Protein AF-A0A960QRV9-F1 (afdb_monomer_lite)

Structure (mmCIF, N/CA/C/O backbone):
data_AF-A0A960QRV9-F1
#
_entry.id   AF-A0A960QRV9-F1
#
loop_
_atom_site.group_PDB
_atom_site.id
_atom_site.type_symbol
_atom_site.label_atom_id
_atom_site.label_alt_id
_atom_site.label_comp_id
_atom_site.label_asym_id
_atom_site.label_entity_id
_atom_site.label_seq_id
_atom_site.pdbx_PDB_ins_code
_atom_site.Cartn_x
_atom_site.Cartn_y
_atom_site.Cartn_z
_atom_site.occupancy
_atom_site.B_iso_or_equiv
_atom_site.auth_seq_id
_atom_site.auth_comp_id
_atom_site.auth_asym_id
_atom_site.auth_atom_id
_atom_site.pdbx_PDB_model_num
ATOM 1 N N . MET A 1 1 ? 16.633 10.467 -52.572 1.00 43.75 1 MET A N 1
ATOM 2 C CA . MET A 1 1 ? 17.521 9.389 -52.076 1.00 43.75 1 MET A CA 1
ATOM 3 C C . MET A 1 1 ? 17.553 9.444 -50.550 1.00 43.75 1 MET A C 1
ATOM 5 O O . MET A 1 1 ? 18.108 10.389 -50.005 1.00 43.75 1 MET A O 1
ATOM 9 N N . ALA A 1 2 ? 16.896 8.513 -49.850 1.00 49.72 2 ALA A N 1
ATOM 10 C CA . ALA A 1 2 ? 16.871 8.499 -48.383 1.00 49.72 2 ALA A CA 1
ATOM 11 C C . ALA A 1 2 ? 18.185 7.909 -47.836 1.00 49.72 2 ALA A C 1
ATOM 13 O O . ALA A 1 2 ? 18.514 6.757 -48.122 1.00 49.72 2 ALA A O 1
ATOM 14 N N . LYS A 1 3 ? 18.953 8.702 -47.076 1.00 56.09 3 LYS A N 1
ATOM 15 C CA . LYS A 1 3 ? 20.180 8.250 -46.400 1.00 56.09 3 LYS A CA 1
ATOM 16 C C . LYS A 1 3 ? 19.810 7.200 -45.346 1.00 56.09 3 LYS A C 1
ATOM 18 O O . LYS A 1 3 ? 19.182 7.534 -44.344 1.00 56.09 3 LYS A O 1
ATOM 23 N N . LYS A 1 4 ? 20.197 5.939 -45.563 1.00 58.72 4 LYS A N 1
ATOM 24 C CA . LYS A 1 4 ? 20.105 4.897 -44.530 1.00 58.72 4 LYS A CA 1
ATOM 25 C C . LYS A 1 4 ? 21.054 5.272 -43.378 1.00 58.72 4 LYS A C 1
ATOM 27 O O . LYS A 1 4 ? 22.219 5.566 -43.654 1.00 58.72 4 LYS A O 1
ATOM 32 N N . PRO A 1 5 ? 20.594 5.302 -42.117 1.00 59.06 5 PRO A N 1
ATOM 33 C CA . PRO A 1 5 ? 21.483 5.535 -40.985 1.00 59.06 5 PRO A CA 1
ATOM 34 C C . PRO A 1 5 ? 22.507 4.396 -40.879 1.00 59.06 5 PRO A C 1
ATOM 36 O O . PRO A 1 5 ? 22.194 3.241 -41.170 1.00 59.06 5 PRO A O 1
ATOM 39 N N . SER A 1 6 ? 23.744 4.728 -40.500 1.00 71.12 6 SER A N 1
ATOM 40 C CA . SER A 1 6 ? 24.818 3.745 -40.337 1.00 71.12 6 SER A CA 1
ATOM 41 C C . SER A 1 6 ? 24.462 2.739 -39.238 1.00 71.12 6 SER A C 1
ATOM 43 O O . SER A 1 6 ? 23.872 3.111 -38.225 1.00 71.12 6 SER A O 1
ATOM 45 N N . MET A 1 7 ? 24.843 1.466 -39.405 1.00 63.81 7 MET A N 1
ATOM 46 C CA . MET A 1 7 ? 24.592 0.408 -38.406 1.00 63.81 7 MET A CA 1
ATOM 47 C C . MET A 1 7 ? 25.098 0.788 -37.003 1.00 63.81 7 MET A C 1
ATOM 49 O O . MET A 1 7 ? 24.467 0.470 -36.001 1.00 63.81 7 MET A O 1
ATOM 53 N N . MET A 1 8 ? 26.178 1.570 -36.940 1.00 61.81 8 MET A N 1
ATOM 54 C CA . MET A 1 8 ? 26.731 2.127 -35.704 1.00 61.81 8 MET A CA 1
ATOM 55 C C . MET A 1 8 ? 25.778 3.101 -34.990 1.00 61.81 8 MET A C 1
ATOM 57 O O . MET A 1 8 ? 25.762 3.152 -33.764 1.00 61.81 8 MET A O 1
ATOM 61 N N . ALA A 1 9 ? 24.970 3.869 -35.727 1.00 69.69 9 ALA A N 1
ATOM 62 C CA . ALA A 1 9 ? 23.976 4.767 -35.138 1.00 69.69 9 ALA A CA 1
ATOM 63 C C . ALA A 1 9 ? 22.776 4.000 -34.558 1.00 69.69 9 ALA A C 1
ATOM 65 O O . ALA A 1 9 ? 22.193 4.434 -33.564 1.00 69.69 9 ALA A O 1
ATOM 66 N N . SER A 1 10 ? 22.428 2.854 -35.147 1.00 67.12 10 SER A N 1
ATOM 67 C CA . SER A 1 10 ? 21.387 1.959 -34.629 1.00 67.12 10 SER A CA 1
ATOM 68 C C . SER A 1 10 ? 21.847 1.252 -33.352 1.00 67.12 10 SER A C 1
ATOM 70 O O . SER A 1 10 ? 21.139 1.297 -32.351 1.00 67.12 10 SER A O 1
ATOM 72 N N . LEU A 1 11 ? 23.074 0.721 -33.343 1.00 69.69 11 LEU A N 1
ATOM 73 C CA . LEU A 1 11 ? 23.672 0.064 -32.173 1.00 69.69 11 LEU A CA 1
ATOM 74 C C . LEU A 1 11 ? 23.824 1.013 -30.977 1.00 69.69 11 LEU A C 1
ATOM 76 O O . LEU A 1 11 ? 23.511 0.642 -29.849 1.00 69.69 11 LEU A O 1
ATOM 80 N N . LYS A 1 12 ? 24.232 2.268 -31.210 1.00 73.75 12 LYS A N 1
ATOM 81 C CA . LYS A 1 12 ? 24.304 3.282 -30.144 1.00 73.75 12 LYS A CA 1
ATOM 82 C C . LYS A 1 12 ? 22.938 3.582 -29.524 1.00 73.75 12 LYS A C 1
ATOM 84 O O . LYS A 1 12 ? 22.841 3.717 -28.311 1.00 73.75 12 LYS A O 1
ATOM 89 N N . ARG A 1 13 ? 21.872 3.635 -30.332 1.00 66.62 13 ARG A N 1
ATOM 90 C CA . ARG A 1 13 ? 20.501 3.827 -29.824 1.00 66.62 13 ARG A CA 1
ATOM 91 C C . ARG A 1 13 ? 19.990 2.628 -29.034 1.00 66.62 13 ARG A C 1
ATOM 93 O O . ARG A 1 13 ? 19.189 2.816 -28.124 1.00 66.62 13 ARG A O 1
ATOM 100 N N . GLU A 1 14 ? 20.401 1.417 -29.394 1.00 64.50 14 GLU A N 1
ATOM 101 C CA . GLU A 1 14 ? 20.041 0.207 -28.650 1.00 64.50 14 GLU A CA 1
ATOM 102 C C . GLU A 1 14 ? 20.772 0.130 -27.308 1.00 64.50 14 GLU A C 1
ATOM 104 O O . GLU A 1 14 ? 20.132 -0.153 -26.297 1.00 64.50 14 GLU A O 1
ATOM 109 N N . LEU A 1 15 ? 22.058 0.496 -27.268 1.00 64.00 15 LEU A N 1
ATOM 110 C CA . LEU A 1 15 ? 22.827 0.610 -26.024 1.00 64.00 15 LEU A CA 1
ATOM 111 C C . LEU A 1 15 ? 22.250 1.686 -25.090 1.00 64.00 15 LEU A C 1
ATOM 113 O O . LEU A 1 15 ? 21.987 1.399 -23.927 1.00 64.00 15 LEU A O 1
ATOM 117 N N . GLU A 1 16 ? 21.920 2.877 -25.601 1.00 62.69 16 GLU A N 1
ATOM 118 C CA . GLU A 1 16 ? 21.281 3.928 -24.789 1.00 62.69 16 GLU A CA 1
ATOM 119 C C . GLU A 1 16 ? 19.871 3.544 -24.303 1.00 62.69 16 GLU A C 1
ATOM 121 O O . GLU A 1 16 ? 19.431 3.991 -23.240 1.00 62.69 16 GLU A O 1
ATOM 126 N N . LYS A 1 17 ? 19.130 2.727 -25.066 1.00 60.28 17 LYS A N 1
ATOM 127 C CA . LYS A 1 17 ? 17.835 2.176 -24.631 1.00 60.28 17 LYS A CA 1
ATOM 128 C C . LYS A 1 17 ? 18.001 1.108 -23.551 1.00 60.28 17 LYS A C 1
ATOM 130 O O . LYS A 1 17 ? 17.170 1.055 -22.647 1.00 60.28 17 LYS A O 1
ATOM 135 N N . ALA A 1 18 ? 19.045 0.287 -23.635 1.00 57.09 18 ALA A N 1
ATOM 136 C CA . ALA A 1 18 ? 19.360 -0.723 -22.631 1.00 57.09 18 ALA A CA 1
ATOM 137 C C . ALA A 1 18 ? 19.825 -0.081 -21.313 1.00 57.09 18 ALA A C 1
ATOM 139 O O . ALA A 1 18 ? 19.344 -0.464 -20.249 1.00 57.09 18 ALA A O 1
ATOM 140 N N . GLU A 1 19 ? 20.659 0.960 -21.373 1.00 54.09 19 GLU A N 1
ATOM 141 C CA . GLU A 1 19 ? 21.125 1.703 -20.189 1.00 54.09 19 GLU A CA 1
ATOM 142 C C . GLU A 1 19 ? 20.009 2.508 -19.504 1.00 54.09 19 GLU A C 1
ATOM 144 O O . GLU A 1 19 ? 20.028 2.695 -18.288 1.00 54.09 19 GLU A O 1
ATOM 149 N N . LYS A 1 20 ? 18.995 2.952 -20.259 1.00 51.19 20 LYS A N 1
ATOM 150 C CA . LYS A 1 20 ? 17.801 3.623 -19.712 1.00 51.19 20 LYS A CA 1
ATOM 151 C C . LYS A 1 20 ? 16.718 2.665 -19.229 1.00 51.19 20 LYS A C 1
ATOM 153 O O . LYS A 1 20 ? 15.712 3.130 -18.686 1.00 51.19 20 LYS A O 1
ATOM 158 N N . SER A 1 21 ? 16.883 1.355 -19.412 1.00 49.75 21 SER A N 1
ATOM 159 C CA . SER A 1 21 ? 15.995 0.400 -18.761 1.00 49.75 21 SER A CA 1
ATOM 160 C C . SER A 1 21 ? 16.314 0.421 -17.263 1.00 49.75 21 SER A C 1
ATOM 162 O O . SER A 1 21 ? 17.460 0.186 -16.876 1.00 49.75 21 SER A O 1
ATOM 164 N N . PRO A 1 22 ? 15.362 0.780 -16.383 1.00 50.31 22 PRO A N 1
ATOM 165 C CA . PRO A 1 22 ? 15.643 0.729 -14.965 1.00 50.31 22 PRO A CA 1
ATOM 166 C C . PRO A 1 22 ? 15.885 -0.739 -14.617 1.00 50.31 22 PRO A C 1
ATOM 168 O O . PRO A 1 22 ? 14.979 -1.562 -14.745 1.00 50.31 22 PRO A O 1
ATOM 171 N N . LEU A 1 23 ? 17.110 -1.055 -14.192 1.00 48.22 23 LEU A N 1
ATOM 172 C CA . LEU A 1 23 ? 17.451 -2.278 -13.473 1.00 48.22 23 LEU A CA 1
ATOM 173 C C . LEU A 1 23 ? 16.579 -2.322 -12.216 1.00 48.22 23 LEU A C 1
ATOM 175 O O . LEU A 1 23 ? 16.945 -1.835 -11.147 1.00 48.22 23 LEU A O 1
ATOM 179 N N . LEU A 1 24 ? 15.358 -2.822 -12.372 1.00 48.34 24 LEU A N 1
ATOM 180 C CA . LEU A 1 24 ? 14.423 -2.997 -11.281 1.00 48.34 24 LEU A CA 1
ATOM 181 C C . LEU A 1 24 ? 15.033 -4.043 -10.353 1.00 48.34 24 LEU A C 1
ATOM 183 O O . LEU A 1 24 ? 15.271 -5.185 -10.753 1.00 48.34 24 LEU A O 1
ATOM 187 N N . LYS A 1 25 ? 15.296 -3.644 -9.103 1.00 48.84 25 LYS A N 1
ATOM 188 C CA . LYS A 1 25 ? 15.515 -4.585 -8.004 1.00 48.84 25 LYS A CA 1
ATOM 189 C C . LYS A 1 25 ? 14.399 -5.620 -8.091 1.00 48.84 25 LYS A C 1
ATOM 191 O O . LYS A 1 25 ? 13.231 -5.275 -7.924 1.00 48.84 25 LYS A O 1
ATOM 196 N N . LYS A 1 26 ? 14.774 -6.869 -8.367 1.00 46.78 26 LYS A N 1
ATOM 197 C CA . LYS A 1 26 ? 13.888 -7.980 -8.754 1.00 46.78 26 LYS A CA 1
ATOM 198 C C . LYS A 1 26 ? 12.659 -8.159 -7.837 1.00 46.78 26 LYS A C 1
ATOM 200 O O . LYS A 1 26 ? 11.650 -8.680 -8.289 1.00 46.78 26 LYS A O 1
ATOM 205 N N . GLY A 1 27 ? 12.718 -7.684 -6.585 1.00 49.00 27 GLY A N 1
ATOM 206 C CA . GLY A 1 27 ? 11.615 -7.731 -5.615 1.00 49.00 27 GLY A CA 1
ATOM 207 C C . GLY A 1 27 ? 10.628 -6.549 -5.622 1.00 49.00 27 GLY A C 1
ATOM 208 O O . GLY A 1 27 ? 9.469 -6.741 -5.259 1.00 49.00 27 GLY A O 1
ATOM 209 N N . GLU A 1 28 ? 11.024 -5.343 -6.046 1.00 50.59 28 GLU A N 1
ATOM 210 C CA . GLU A 1 28 ? 10.114 -4.177 -6.098 1.00 50.59 28 GLU A CA 1
ATOM 211 C C . GLU A 1 28 ? 9.203 -4.220 -7.331 1.00 50.59 28 GLU A C 1
ATOM 213 O O . GLU A 1 28 ? 8.026 -3.863 -7.252 1.00 50.59 28 GLU A O 1
ATOM 218 N N . SER A 1 29 ? 9.725 -4.713 -8.458 1.00 55.28 29 SER A N 1
ATOM 219 C CA . SER A 1 29 ? 8.964 -4.911 -9.699 1.00 55.28 29 SER A CA 1
ATOM 220 C C . SER A 1 29 ? 7.872 -5.970 -9.587 1.00 55.28 29 SER A C 1
ATOM 222 O O . SER A 1 29 ? 6.890 -5.910 -10.314 1.00 55.28 29 SER A O 1
ATOM 224 N N . GLU A 1 30 ? 8.029 -6.938 -8.685 1.00 60.81 30 GLU A N 1
ATOM 225 C CA . GLU A 1 30 ? 7.044 -8.003 -8.469 1.00 60.81 30 GLU A CA 1
ATOM 226 C C . GLU A 1 30 ? 5.837 -7.505 -7.655 1.00 60.81 30 GLU A C 1
ATOM 228 O O . GLU A 1 30 ? 4.695 -7.865 -7.920 1.00 60.81 30 GLU A O 1
ATOM 233 N N . LEU A 1 31 ? 6.079 -6.622 -6.680 1.00 63.94 31 LEU A N 1
ATOM 234 C CA . LEU A 1 31 ? 5.040 -5.997 -5.850 1.00 63.94 31 LEU A CA 1
ATOM 235 C C . LEU A 1 31 ? 4.189 -4.977 -6.608 1.00 63.94 31 LEU A C 1
ATOM 237 O O . LEU A 1 31 ? 3.007 -4.749 -6.313 1.00 63.94 31 LEU A O 1
ATOM 241 N N . HIS A 1 32 ? 4.838 -4.290 -7.536 1.00 69.56 32 HIS A N 1
ATOM 242 C CA . HIS A 1 32 ? 4.274 -3.208 -8.316 1.00 69.56 32 HIS A CA 1
ATOM 243 C C . HIS A 1 32 ? 4.590 -3.499 -9.779 1.00 69.56 32 HIS A C 1
ATOM 245 O O . HIS A 1 32 ? 5.506 -2.885 -10.334 1.00 69.56 32 HIS A O 1
ATOM 251 N N . PRO A 1 33 ? 3.879 -4.470 -10.389 1.00 67.25 33 PRO A N 1
ATOM 252 C CA . PRO A 1 33 ? 4.104 -4.803 -11.784 1.00 67.25 33 PRO A CA 1
ATOM 253 C C . PRO A 1 33 ? 3.946 -3.545 -12.634 1.00 67.25 33 PRO A C 1
ATOM 255 O O . PRO A 1 33 ? 3.131 -2.660 -12.335 1.00 67.25 33 PRO A O 1
ATOM 258 N N . MET A 1 34 ? 4.757 -3.459 -13.690 1.00 68.06 34 MET A N 1
ATOM 259 C CA . MET A 1 34 ? 4.623 -2.384 -14.666 1.00 68.06 34 MET A CA 1
ATOM 260 C C . MET A 1 34 ? 3.196 -2.373 -15.213 1.00 68.06 34 MET A C 1
ATOM 262 O O . MET A 1 34 ? 2.504 -3.388 -15.177 1.00 68.06 34 MET A O 1
ATOM 266 N N . ARG A 1 35 ? 2.747 -1.204 -15.677 1.00 66.62 35 ARG A N 1
ATOM 267 C CA . ARG A 1 35 ? 1.390 -0.986 -16.187 1.00 66.62 35 ARG A CA 1
ATOM 268 C C . ARG A 1 35 ? 0.985 -2.125 -17.135 1.00 66.62 35 ARG A C 1
ATOM 270 O O . ARG A 1 35 ? 1.464 -2.170 -18.261 1.00 66.62 35 ARG A O 1
ATOM 277 N N . GLY A 1 36 ? 0.141 -3.025 -16.642 1.00 66.69 36 GLY A N 1
ATOM 278 C CA . GLY A 1 36 ? -0.363 -4.169 -17.396 1.00 66.69 36 GLY A CA 1
ATOM 279 C C . GLY A 1 36 ? -1.568 -3.811 -18.257 1.00 66.69 36 GLY A C 1
ATOM 280 O O . GLY A 1 36 ? -2.082 -2.683 -18.222 1.00 66.69 36 GLY A O 1
ATOM 281 N N . GLU A 1 37 ? -2.013 -4.791 -19.027 1.00 65.44 37 GLU A N 1
ATOM 282 C CA . GLU A 1 37 ? -3.195 -4.700 -19.868 1.00 65.44 37 GLU A CA 1
ATOM 283 C C . GLU A 1 37 ? -4.478 -4.919 -19.052 1.00 65.44 37 GLU A C 1
ATOM 285 O O . GLU A 1 37 ? -4.485 -5.254 -17.861 1.00 65.44 37 GLU A O 1
ATOM 290 N N . ARG A 1 38 ? -5.625 -4.652 -19.682 1.00 56.50 38 ARG A N 1
ATOM 291 C CA . ARG A 1 38 ? -6.934 -4.786 -19.041 1.00 56.50 38 ARG A CA 1
ATOM 292 C C . ARG A 1 38 ? -7.238 -6.273 -18.815 1.00 56.50 38 ARG A C 1
ATOM 294 O O . ARG A 1 38 ? -7.724 -6.937 -19.716 1.00 56.50 38 ARG A O 1
ATOM 301 N N . GLY A 1 39 ? -6.985 -6.758 -17.602 1.00 67.81 39 GLY A N 1
ATOM 302 C CA . GLY A 1 39 ? -7.170 -8.165 -17.216 1.00 67.81 39 GLY A CA 1
ATOM 303 C C . GLY A 1 39 ? -6.119 -8.649 -16.216 1.00 67.81 39 GLY A C 1
ATOM 304 O O . GLY A 1 39 ? -6.415 -9.515 -15.400 1.00 67.81 39 GLY A O 1
ATOM 305 N N . ASP A 1 40 ? -4.952 -8.002 -16.192 1.00 78.31 40 ASP A N 1
ATOM 306 C CA . ASP A 1 40 ? -3.819 -8.383 -15.332 1.00 78.31 40 ASP A CA 1
ATOM 307 C C . ASP A 1 40 ? -4.031 -8.041 -13.848 1.00 78.31 40 ASP A C 1
ATOM 309 O O . ASP A 1 40 ? -3.280 -8.472 -12.974 1.00 78.31 40 ASP A O 1
ATOM 313 N N . PHE A 1 41 ? -5.056 -7.241 -13.546 1.00 77.88 41 PHE A N 1
ATOM 314 C CA . PHE A 1 41 ? -5.332 -6.738 -12.206 1.00 77.88 41 PHE A CA 1
ATOM 315 C C . PHE A 1 41 ? -6.777 -6.978 -11.801 1.00 77.88 41 PHE A C 1
ATOM 317 O O . PHE A 1 41 ? -7.709 -6.483 -12.443 1.00 77.88 41 PHE A O 1
ATOM 324 N N . LEU A 1 42 ? -6.954 -7.620 -10.648 1.00 84.31 42 LEU A N 1
ATOM 325 C CA . LEU A 1 42 ? -8.235 -7.656 -9.960 1.00 84.31 42 LEU A CA 1
ATOM 326 C C . LEU A 1 42 ? -8.391 -6.398 -9.098 1.00 84.31 42 LEU A C 1
ATOM 328 O O . LEU A 1 42 ? -7.613 -6.153 -8.174 1.00 84.31 42 LEU A O 1
ATOM 332 N N . LYS A 1 43 ? -9.408 -5.587 -9.400 1.00 86.62 43 LYS A N 1
ATOM 333 C CA . LYS A 1 43 ? -9.792 -4.458 -8.547 1.00 86.62 43 LYS A CA 1
ATOM 334 C C . LYS A 1 43 ? -10.705 -4.961 -7.438 1.00 86.62 43 LYS A C 1
ATOM 336 O O . LYS A 1 43 ? -11.738 -5.558 -7.718 1.00 86.62 43 LYS A O 1
ATOM 341 N N . LEU A 1 44 ? -10.328 -4.676 -6.197 1.00 89.38 44 LEU A N 1
ATOM 342 C CA . LEU A 1 44 ? -11.113 -4.994 -5.011 1.00 89.38 44 LEU A CA 1
ATOM 343 C C . LEU A 1 44 ? -11.574 -3.697 -4.346 1.00 89.38 44 LEU A C 1
ATOM 345 O O . LEU A 1 44 ? -10.787 -2.760 -4.194 1.00 89.38 44 LEU A O 1
ATOM 349 N N . THR A 1 45 ? -12.838 -3.661 -3.936 1.00 93.50 45 THR A N 1
ATOM 350 C CA . THR A 1 45 ? -13.373 -2.612 -3.065 1.00 93.50 45 THR A CA 1
ATOM 351 C C . THR A 1 45 ? -13.320 -3.128 -1.638 1.00 93.50 45 THR A C 1
ATOM 353 O O . THR A 1 45 ? -13.844 -4.202 -1.356 1.00 93.50 45 THR A O 1
ATOM 356 N N . ILE A 1 46 ? -12.673 -2.381 -0.747 1.00 91.56 46 ILE A N 1
A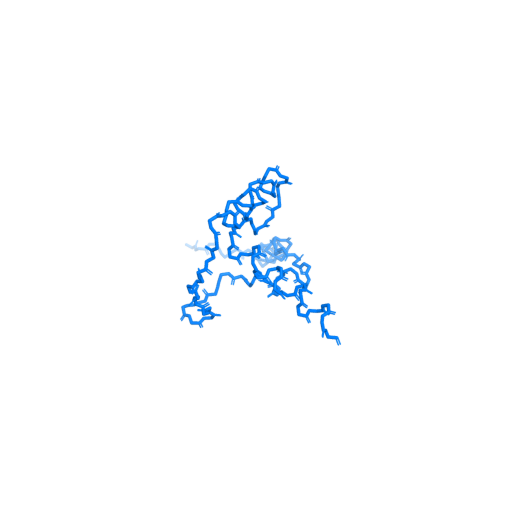TOM 357 C CA . ILE A 1 46 ? -12.445 -2.799 0.636 1.00 91.56 46 ILE A CA 1
ATOM 358 C C . ILE A 1 46 ? -13.080 -1.763 1.555 1.00 91.56 46 ILE A C 1
ATOM 360 O O . ILE A 1 46 ? -12.843 -0.563 1.398 1.00 91.56 46 ILE A O 1
ATOM 364 N N . THR A 1 47 ? -13.863 -2.227 2.522 1.00 95.00 47 THR A N 1
ATOM 365 C CA . THR A 1 47 ? -14.399 -1.377 3.585 1.00 95.00 47 THR A CA 1
ATOM 366 C C . THR A 1 47 ? -13.373 -1.280 4.704 1.00 95.00 47 THR A C 1
ATOM 368 O O . THR A 1 47 ? -12.862 -2.296 5.170 1.00 95.00 47 THR A O 1
ATOM 371 N N . MET A 1 48 ? -13.065 -0.062 5.144 1.00 93.25 48 MET A N 1
ATOM 372 C CA . MET A 1 48 ? -12.135 0.170 6.245 1.00 93.25 48 MET A CA 1
ATOM 373 C C . MET A 1 48 ? -12.567 1.356 7.114 1.00 93.25 48 MET A C 1
ATOM 375 O O . MET A 1 48 ? -13.199 2.284 6.601 1.00 93.25 48 MET A O 1
ATOM 379 N N . PRO A 1 49 ? -12.209 1.352 8.410 1.00 96.69 49 PRO A N 1
ATOM 380 C CA . PRO A 1 49 ? -12.394 2.494 9.294 1.00 96.69 49 PRO A CA 1
ATOM 381 C C . PRO A 1 49 ? -11.777 3.784 8.726 1.00 96.69 49 PRO A C 1
ATOM 383 O O . PRO A 1 49 ? -10.673 3.743 8.169 1.00 96.69 49 PRO A O 1
ATOM 386 N N . PRO A 1 50 ? -12.429 4.946 8.910 1.00 95.19 50 PRO A N 1
ATOM 387 C CA . PRO A 1 50 ? -11.963 6.216 8.349 1.00 95.19 50 PRO A CA 1
ATOM 388 C C . PRO A 1 50 ? -10.580 6.624 8.875 1.00 95.19 50 PRO A C 1
ATOM 390 O O . PRO A 1 50 ? -9.762 7.159 8.128 1.00 95.19 50 PRO A O 1
ATOM 393 N N . GLU A 1 51 ? -10.280 6.309 10.135 1.00 96.50 51 GLU A N 1
ATOM 394 C CA . GLU A 1 51 ? -8.981 6.585 10.754 1.00 96.50 51 GLU A CA 1
ATOM 395 C C . GLU A 1 51 ? -7.829 5.853 10.053 1.00 96.50 51 GLU A C 1
ATOM 397 O O . GLU A 1 51 ? -6.746 6.411 9.877 1.00 96.50 51 GLU A O 1
ATOM 402 N N . LEU A 1 52 ? -8.062 4.617 9.598 1.00 93.88 52 LEU A N 1
ATOM 403 C CA . LEU A 1 52 ? -7.057 3.843 8.870 1.00 93.88 52 LEU A CA 1
ATOM 404 C C . LEU A 1 52 ? -6.827 4.400 7.464 1.00 93.88 52 LEU A C 1
ATOM 406 O O . LEU A 1 52 ? -5.681 4.476 7.020 1.00 93.88 52 LEU A O 1
ATOM 410 N N . VAL A 1 53 ? -7.886 4.864 6.789 1.00 93.56 53 VAL A N 1
ATOM 411 C CA . VAL A 1 53 ? -7.755 5.563 5.498 1.00 93.56 53 VAL A CA 1
ATOM 412 C C . VAL A 1 53 ? -6.877 6.804 5.656 1.00 93.56 53 VAL A C 1
ATOM 414 O O . VAL A 1 53 ? -6.013 7.060 4.815 1.00 93.56 53 VAL A O 1
ATOM 417 N N . LEU A 1 54 ? -7.093 7.577 6.724 1.00 95.25 54 LEU A N 1
ATOM 418 C CA . LEU A 1 54 ? -6.337 8.798 6.992 1.00 95.25 54 LEU A CA 1
ATOM 419 C C . LEU A 1 54 ? -4.851 8.493 7.216 1.00 95.25 54 LEU A C 1
ATOM 421 O O . LEU A 1 54 ? -4.004 9.100 6.561 1.00 95.25 54 LEU A O 1
ATOM 425 N N . LYS A 1 55 ? -4.543 7.504 8.062 1.00 95.00 55 LYS A N 1
ATOM 426 C CA . LYS A 1 55 ? -3.165 7.059 8.324 1.00 95.00 55 LYS A CA 1
ATOM 427 C C . LYS A 1 55 ? -2.463 6.584 7.050 1.00 95.00 55 LYS A C 1
ATOM 429 O O . LYS A 1 55 ? -1.323 6.965 6.800 1.00 95.00 55 LYS A O 1
ATOM 434 N N . LEU A 1 56 ? -3.150 5.821 6.194 1.00 93.81 56 LEU A N 1
ATOM 435 C CA . LEU A 1 56 ? -2.600 5.392 4.900 1.00 93.81 56 LEU A CA 1
ATOM 436 C C . LEU A 1 56 ? -2.292 6.577 3.977 1.00 93.81 56 LEU A C 1
ATOM 438 O O . LEU A 1 56 ? -1.264 6.584 3.301 1.00 93.81 56 LEU A O 1
ATOM 442 N N . LYS A 1 57 ? -3.162 7.592 3.948 1.00 93.75 57 LYS A N 1
ATOM 443 C CA . LYS A 1 57 ? -2.931 8.807 3.154 1.00 93.75 57 LYS A CA 1
ATOM 444 C C . LYS A 1 57 ? -1.750 9.623 3.681 1.00 93.75 57 LYS A C 1
ATOM 446 O O . LYS A 1 57 ? -0.958 10.097 2.872 1.00 93.75 57 LYS A O 1
ATOM 451 N N . GLN A 1 58 ? -1.623 9.763 5.000 1.00 95.62 58 GLN A N 1
ATOM 452 C CA . GLN A 1 58 ? -0.488 10.440 5.640 1.00 95.62 58 GLN A CA 1
ATOM 453 C C . GLN A 1 58 ? 0.826 9.736 5.299 1.00 95.62 58 GLN A C 1
ATOM 455 O O . GLN A 1 58 ? 1.732 10.361 4.757 1.00 95.62 58 GLN A O 1
ATOM 460 N N . HIS A 1 59 ? 0.872 8.415 5.467 1.00 93.69 59 HIS A N 1
ATOM 461 C CA . HIS A 1 59 ? 2.041 7.612 5.121 1.00 93.69 59 HIS A CA 1
ATOM 462 C C . HIS A 1 59 ? 2.398 7.709 3.624 1.00 93.69 59 HIS A C 1
ATOM 464 O O . HIS A 1 59 ? 3.571 7.730 3.245 1.00 93.69 59 HIS A O 1
ATOM 470 N N . GLY A 1 60 ? 1.400 7.774 2.737 1.00 93.00 60 GLY A N 1
ATOM 471 C CA . GLY A 1 60 ? 1.628 8.017 1.310 1.00 93.00 60 GLY A CA 1
ATOM 472 C C . GLY A 1 60 ? 2.215 9.403 1.027 1.00 93.00 60 GLY A C 1
ATOM 473 O O . GLY A 1 60 ? 3.093 9.543 0.173 1.00 93.00 60 GLY A O 1
ATOM 474 N N . ALA A 1 61 ? 1.770 10.428 1.756 1.00 94.06 61 ALA A N 1
ATOM 475 C CA . ALA A 1 61 ? 2.305 11.782 1.642 1.00 94.06 61 ALA A CA 1
ATOM 476 C C . ALA A 1 61 ? 3.758 11.868 2.134 1.00 94.06 61 ALA A C 1
ATOM 478 O O . ALA A 1 61 ? 4.595 12.433 1.434 1.00 94.06 61 ALA A O 1
ATOM 479 N N . GLU A 1 62 ? 4.076 11.250 3.272 1.00 93.62 62 GLU A N 1
ATOM 480 C CA . GLU A 1 62 ? 5.439 11.180 3.820 1.00 93.62 62 GLU A CA 1
ATOM 481 C C . GLU A 1 62 ? 6.411 10.542 2.822 1.00 93.62 62 GLU A C 1
ATOM 483 O O . GLU A 1 62 ? 7.429 11.141 2.471 1.00 93.62 62 GLU A O 1
ATOM 488 N N . ARG A 1 63 ? 6.044 9.382 2.262 1.00 92.50 63 ARG A N 1
ATOM 489 C CA . ARG A 1 63 ? 6.837 8.708 1.223 1.00 92.50 63 ARG A CA 1
ATOM 490 C C . ARG A 1 63 ? 7.050 9.571 -0.014 1.00 92.50 63 ARG A C 1
ATOM 492 O O . ARG A 1 63 ? 8.136 9.587 -0.587 1.00 92.50 63 ARG A O 1
ATOM 499 N N . ARG A 1 64 ? 6.024 10.322 -0.424 1.00 91.69 64 ARG A N 1
ATOM 500 C CA . ARG A 1 64 ? 6.122 11.243 -1.564 1.00 91.69 64 ARG A CA 1
ATOM 501 C C . ARG A 1 64 ? 7.100 12.384 -1.288 1.00 91.69 64 ARG A C 1
ATOM 503 O O . ARG A 1 64 ? 7.861 12.734 -2.184 1.00 91.69 64 ARG A O 1
ATOM 510 N N . ILE A 1 65 ? 7.098 12.939 -0.076 1.00 93.19 65 ILE A N 1
ATOM 511 C CA . ILE A 1 65 ? 8.048 13.985 0.340 1.00 93.19 65 ILE A CA 1
ATOM 512 C C . ILE A 1 65 ? 9.483 13.444 0.320 1.00 93.19 65 ILE A C 1
ATOM 514 O O . ILE A 1 65 ? 10.391 14.138 -0.126 1.00 93.19 65 ILE A O 1
ATOM 518 N N . MET A 1 66 ? 9.679 12.187 0.725 1.00 91.62 66 MET A N 1
ATOM 519 C CA . MET A 1 66 ? 10.977 11.501 0.686 1.00 91.62 66 MET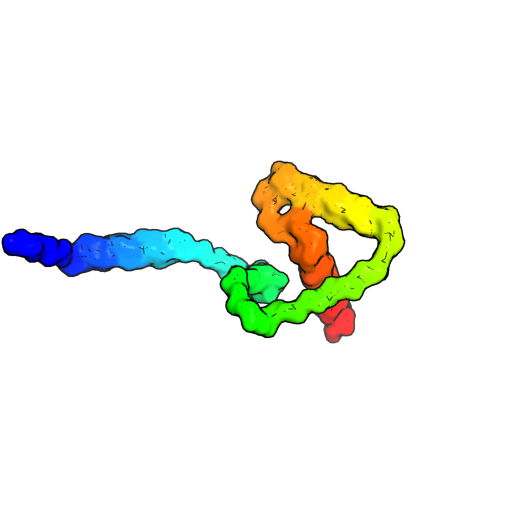 A CA 1
ATOM 520 C C . MET A 1 66 ? 11.421 11.076 -0.727 1.00 91.62 66 MET A C 1
ATOM 522 O O . MET A 1 66 ? 12.508 10.527 -0.889 1.00 91.62 66 MET A O 1
ATOM 526 N N . GLY A 1 67 ? 10.609 11.323 -1.762 1.00 89.00 67 GLY A N 1
ATOM 527 C CA . GLY A 1 67 ? 10.923 10.944 -3.143 1.00 89.00 67 GLY A CA 1
ATOM 528 C C . GLY A 1 67 ? 10.785 9.445 -3.432 1.00 89.00 67 GLY A C 1
ATOM 529 O O . GLY A 1 67 ? 11.307 8.962 -4.440 1.00 89.00 67 GLY A O 1
ATOM 530 N N . GLU A 1 68 ? 10.087 8.697 -2.574 1.00 86.94 68 GLU A N 1
ATOM 531 C CA . GLU A 1 68 ? 9.822 7.279 -2.799 1.00 86.94 68 GLU A CA 1
ATOM 532 C C . GLU A 1 68 ? 8.808 7.066 -3.935 1.00 86.94 68 GLU A C 1
ATOM 534 O O . GLU A 1 68 ? 7.994 7.928 -4.277 1.00 86.94 68 GLU A O 1
ATOM 539 N N . LYS A 1 69 ? 8.854 5.878 -4.543 1.00 84.44 69 LYS A N 1
ATOM 540 C CA . LYS A 1 69 ? 7.878 5.444 -5.551 1.00 84.44 69 LYS A CA 1
ATOM 541 C C . LYS A 1 69 ? 6.708 4.727 -4.873 1.00 84.44 69 LYS A C 1
ATOM 543 O O . LYS A 1 69 ? 6.809 4.287 -3.733 1.00 84.44 69 LYS A O 1
ATOM 548 N N . ASN A 1 70 ? 5.615 4.525 -5.612 1.00 85.12 70 ASN A N 1
ATOM 549 C CA . ASN A 1 70 ? 4.480 3.704 -5.169 1.00 85.12 70 ASN A CA 1
ATOM 550 C C . ASN A 1 70 ? 3.803 4.228 -3.881 1.00 85.12 70 ASN A C 1
ATOM 552 O O . ASN A 1 70 ? 3.483 3.467 -2.966 1.00 85.12 70 ASN A O 1
ATOM 556 N N . CYS A 1 71 ? 3.549 5.537 -3.829 1.00 89.31 71 CYS A N 1
ATOM 557 C CA . CYS A 1 71 ? 2.956 6.223 -2.674 1.00 89.31 71 CYS A CA 1
ATOM 558 C C . CYS A 1 71 ? 1.422 6.136 -2.591 1.00 89.31 71 CYS A C 1
ATOM 560 O O . CYS A 1 71 ? 0.826 6.682 -1.664 1.00 89.31 71 CYS A O 1
ATOM 562 N N . ASP A 1 72 ? 0.769 5.503 -3.565 1.00 89.56 72 ASP A N 1
ATOM 563 C CA . ASP A 1 72 ? -0.687 5.395 -3.596 1.00 89.56 72 ASP A CA 1
ATOM 564 C C . ASP A 1 72 ? -1.195 4.391 -2.555 1.00 89.56 72 ASP A C 1
ATOM 566 O O . ASP A 1 72 ? -0.527 3.419 -2.202 1.00 89.56 72 ASP A O 1
ATOM 570 N N . THR A 1 73 ? -2.431 4.568 -2.094 1.00 90.38 73 THR A N 1
ATOM 571 C CA . THR A 1 73 ? -3.044 3.667 -1.103 1.00 90.38 73 THR A CA 1
ATOM 572 C C . THR A 1 73 ? -3.007 2.203 -1.543 1.00 90.38 73 THR A C 1
ATOM 574 O O . THR A 1 73 ? -2.675 1.329 -0.748 1.00 90.38 73 THR A O 1
ATOM 577 N N . SER A 1 74 ? -3.281 1.923 -2.820 1.00 89.06 74 SER A N 1
ATOM 578 C CA . SER A 1 74 ? -3.260 0.555 -3.351 1.00 89.06 74 SER A CA 1
ATOM 579 C C . SER A 1 74 ? -1.872 -0.096 -3.306 1.00 89.06 74 SER A C 1
ATOM 581 O O . SER A 1 74 ? -1.765 -1.283 -2.998 1.00 89.06 74 SER A O 1
ATOM 583 N N . SER A 1 75 ? -0.799 0.651 -3.574 1.00 89.12 75 SER A N 1
ATOM 584 C CA . SER A 1 75 ? 0.563 0.122 -3.496 1.00 89.12 75 SER A CA 1
ATOM 585 C C . SER A 1 75 ? 1.020 -0.070 -2.058 1.00 89.12 75 SER A C 1
ATOM 587 O O . SER A 1 75 ? 1.615 -1.106 -1.761 1.00 89.12 75 SER A O 1
ATOM 589 N N . LEU A 1 76 ? 0.681 0.861 -1.161 1.00 91.62 76 LEU A N 1
ATOM 590 C CA . LEU A 1 76 ? 0.943 0.710 0.272 1.00 91.62 76 LEU A CA 1
ATOM 591 C C . LEU A 1 76 ? 0.299 -0.572 0.809 1.00 91.62 76 LEU A C 1
ATOM 593 O O . LEU A 1 76 ? 0.992 -1.396 1.406 1.00 91.62 76 LEU A O 1
ATOM 597 N N . ILE A 1 77 ? -0.985 -0.789 0.507 1.00 92.12 77 ILE A N 1
ATOM 598 C CA . ILE A 1 77 ? -1.729 -1.981 0.935 1.00 92.12 77 ILE A CA 1
ATOM 599 C C . ILE A 1 77 ? -1.089 -3.256 0.375 1.00 92.12 77 ILE A C 1
ATOM 601 O O . ILE A 1 77 ? -0.803 -4.168 1.144 1.00 92.12 77 ILE A O 1
ATOM 605 N N . ARG A 1 78 ? -0.796 -3.324 -0.933 1.00 89.88 78 ARG A N 1
ATOM 606 C CA . ARG A 1 78 ? -0.134 -4.503 -1.528 1.00 89.88 78 ARG A CA 1
ATOM 607 C C . ARG A 1 78 ? 1.211 -4.809 -0.868 1.00 89.88 78 ARG A C 1
ATOM 609 O O . ARG A 1 78 ? 1.498 -5.970 -0.590 1.00 89.88 78 ARG A O 1
ATOM 616 N N . SER A 1 79 ? 2.017 -3.779 -0.597 1.00 88.75 79 SER A N 1
ATOM 617 C CA . SER A 1 79 ? 3.318 -3.951 0.059 1.00 88.75 79 SER A CA 1
ATOM 618 C C . SER A 1 79 ? 3.180 -4.482 1.488 1.00 88.75 79 SER A C 1
ATOM 620 O O . SER A 1 79 ? 3.933 -5.368 1.882 1.00 88.75 79 SER A O 1
ATOM 622 N N . ALA A 1 80 ? 2.189 -3.994 2.238 1.00 90.25 80 ALA A N 1
ATOM 623 C CA . ALA A 1 80 ? 1.911 -4.450 3.594 1.00 90.25 80 ALA A CA 1
ATOM 624 C C . ALA A 1 80 ? 1.402 -5.898 3.611 1.00 90.25 80 ALA A C 1
ATOM 626 O O . ALA A 1 80 ? 1.874 -6.700 4.408 1.00 90.25 80 ALA A O 1
ATOM 627 N N . VAL A 1 81 ? 0.497 -6.251 2.693 1.00 90.69 81 VAL A N 1
ATOM 628 C CA . VAL A 1 81 ? -0.031 -7.617 2.569 1.00 90.69 81 VAL A CA 1
ATOM 629 C C . VAL A 1 81 ? 1.074 -8.608 2.215 1.00 90.69 81 VAL A C 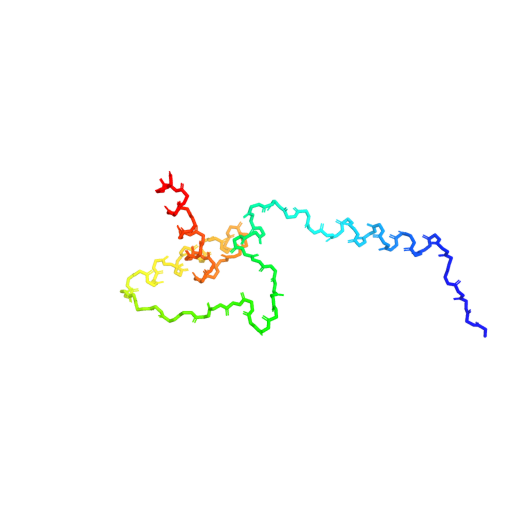1
ATOM 631 O O . VAL A 1 81 ? 1.136 -9.666 2.828 1.00 90.69 81 VAL A O 1
ATOM 634 N N . LYS A 1 82 ? 1.973 -8.280 1.276 1.00 89.56 82 LYS A N 1
ATOM 635 C CA . LYS A 1 82 ? 3.099 -9.172 0.955 1.00 89.56 82 LYS A CA 1
ATOM 636 C C . LYS A 1 82 ? 4.001 -9.392 2.167 1.00 89.56 82 LYS A C 1
ATOM 638 O O . LYS A 1 82 ? 4.287 -10.535 2.478 1.00 89.56 82 LYS A O 1
ATOM 643 N N . LYS A 1 83 ? 4.375 -8.321 2.881 1.00 89.81 83 LYS A N 1
ATOM 644 C CA . LYS A 1 83 ? 5.168 -8.432 4.117 1.00 89.81 83 LYS A CA 1
ATOM 645 C C . LYS A 1 83 ? 4.495 -9.342 5.140 1.00 89.81 83 LYS A C 1
ATOM 647 O O . LYS A 1 83 ? 5.131 -10.248 5.650 1.00 89.81 83 LYS A O 1
ATOM 652 N N . TYR A 1 84 ? 3.198 -9.143 5.367 1.00 91.25 84 TYR A N 1
ATOM 653 C CA . TYR A 1 84 ? 2.420 -9.988 6.267 1.00 91.25 84 TYR A CA 1
ATOM 654 C C . TYR A 1 84 ? 2.432 -11.463 5.834 1.00 91.25 84 TYR A C 1
ATOM 656 O O . TYR A 1 84 ? 2.644 -12.343 6.656 1.00 91.25 84 TYR A O 1
ATOM 664 N N . LEU A 1 85 ? 2.245 -11.751 4.544 1.00 90.06 85 LEU A N 1
ATOM 665 C CA . LEU A 1 85 ? 2.260 -13.125 4.029 1.00 90.06 85 LEU A CA 1
ATOM 666 C C . LEU A 1 85 ? 3.653 -13.766 4.040 1.00 90.06 85 LEU A C 1
ATOM 668 O O . LEU A 1 85 ? 3.746 -14.982 4.184 1.00 90.06 85 LEU A O 1
ATOM 672 N N . ASP A 1 86 ? 4.710 -12.974 3.868 1.00 90.75 86 ASP A N 1
ATOM 673 C CA . ASP A 1 86 ? 6.095 -13.441 3.932 1.00 90.75 86 ASP A CA 1
ATOM 6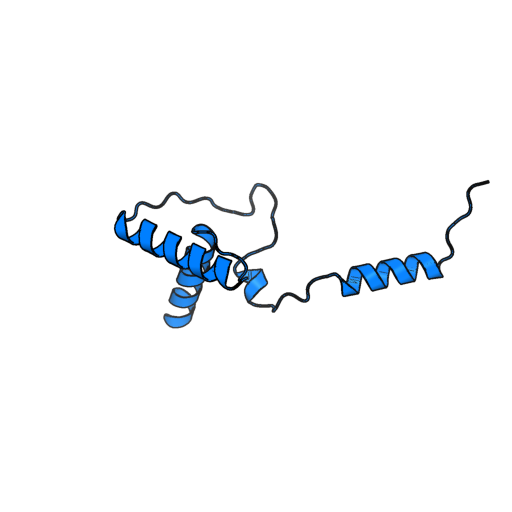74 C C . ASP A 1 86 ? 6.524 -13.718 5.386 1.00 90.75 86 ASP A C 1
ATOM 676 O O . ASP A 1 86 ? 7.280 -14.653 5.620 1.00 90.75 86 ASP A O 1
ATOM 680 N N . GLU A 1 87 ? 6.026 -12.948 6.361 1.00 88.19 87 GLU A N 1
ATOM 681 C CA . GLU A 1 87 ? 6.287 -13.143 7.800 1.00 88.19 87 GLU A CA 1
ATOM 682 C C . GLU A 1 87 ? 5.531 -14.337 8.407 1.00 88.19 87 GLU A C 1
ATOM 684 O O . GLU A 1 87 ? 5.980 -14.908 9.397 1.00 88.19 87 GLU A O 1
ATOM 689 N N . TYR A 1 88 ? 4.379 -14.703 7.839 1.00 74.56 88 TYR A N 1
ATOM 690 C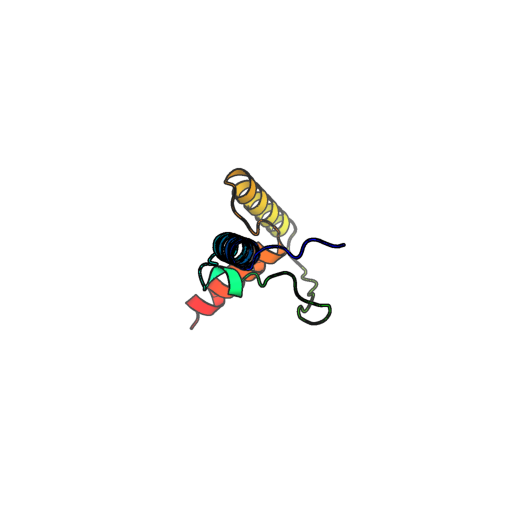 CA . TYR A 1 88 ? 3.538 -15.811 8.316 1.00 74.56 88 TYR A CA 1
ATOM 691 C C . TYR A 1 88 ? 3.805 -17.152 7.606 1.00 74.56 88 TYR A C 1
ATOM 693 O O . TYR A 1 88 ? 3.082 -18.122 7.848 1.00 74.56 88 TYR A O 1
ATOM 701 N N . LYS A 1 89 ? 4.811 -17.212 6.727 1.00 54.94 89 LYS A N 1
ATOM 702 C CA . LYS A 1 89 ? 5.314 -18.446 6.103 1.00 54.94 89 LYS A CA 1
ATOM 703 C C . LYS A 1 89 ? 6.471 -19.037 6.894 1.00 54.94 89 LYS A C 1
ATOM 705 O O . LYS A 1 89 ? 6.531 -20.285 6.932 1.00 54.94 89 LYS A O 1
#

Secondary structure (DSSP, 8-state):
---PPPHHHHHHHHHHHHHTS----TTHHHHS--S--TTS---------HHHHHHHHHHH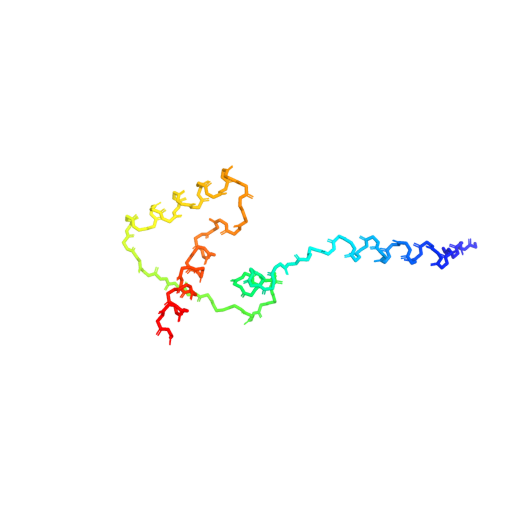HHHHHTT-S--SHHHHHHHHHHHHHHHT-

Foldseek 3Di:
DDDDDDPVVVVVVVVVVVVPPPPPPPVVCVLPPDDDDDPPDDDDDDDDDPVVVVVLLVQLVVCVVVVHPQSDSVSVVSVVVVVVVVVVD

Radius of gyration: 20.19 Å; chains: 1; bounding box: 41×32×63 Å

Sequence (89 aa):
MAKKPSMMASLKRELEKAEKSPLLKKGESELHPMRGERGDFLKLTITMPPELVLKLKQHGAERRIMGEKNCDTSSLIRSAVKKYLDEYK

pLDDT: mean 76.54, std 16.68, range [43.75, 96.69]